Protein AF-A0A524KPV2-F1 (afdb_monomer_lite)

Radius of gyration: 22.22 Å; chains: 1; bounding box: 53×51×34 Å

pLDDT: mean 78.34, std 15.14, range [55.03, 97.25]

Foldseek 3Di:
DCVVVVVVVVVVVVVVVVVVVPPPVPPPVQDDPDDPAQEDESPPPDDPVRVVVSRVVQVVCCVVPVDGHHYYDGPPD

Secondary structure (DSSP, 8-state):
--HHHHHHHHHHHHHHHHHHTTTTHHHHTTS-SS-SSSEEESSS---HHHHHHHHHHHHHHHHHHS----EEE-S--

Sequence (77 aa):
MEWRKATRALVVLQLVPALLAGQDRGARGLFPAQPTGYLTDAAGVVDPASAAAIEDLASRLRSATGAELAVVTLPTL

Structure (mmCIF, N/CA/C/O backbone):
data_AF-A0A524KPV2-F1
#
_entry.id   AF-A0A524KPV2-F1
#
loop_
_atom_site.group_PDB
_atom_site.id
_atom_site.type_symbol
_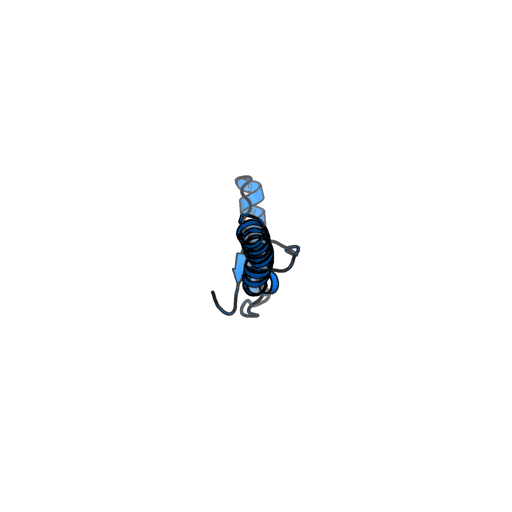atom_site.label_atom_id
_atom_site.label_alt_id
_atom_site.label_comp_id
_atom_site.label_asym_id
_atom_site.label_entity_id
_atom_site.label_seq_id
_atom_site.pdbx_PDB_ins_code
_atom_site.Cartn_x
_atom_site.Cartn_y
_atom_site.Cartn_z
_atom_site.occupancy
_atom_site.B_iso_or_equiv
_atom_site.auth_seq_id
_atom_site.auth_comp_id
_atom_site.auth_asym_id
_atom_site.auth_atom_id
_atom_site.pdbx_PDB_model_num
ATOM 1 N N . MET A 1 1 ? 41.596 42.081 -14.707 1.00 55.03 1 MET A N 1
ATOM 2 C CA . MET A 1 1 ? 41.786 40.616 -14.839 1.00 55.03 1 MET A CA 1
ATOM 3 C C . MET A 1 1 ? 40.724 39.837 -14.041 1.00 55.03 1 MET A C 1
ATOM 5 O O . MET A 1 1 ? 41.052 38.857 -13.397 1.00 55.03 1 MET A O 1
ATOM 9 N N . GLU A 1 2 ? 39.442 40.231 -14.088 1.00 59.09 2 GLU A N 1
ATOM 10 C CA . GLU A 1 2 ? 38.396 39.661 -13.200 1.00 59.09 2 GLU A CA 1
ATOM 11 C C . GLU A 1 2 ? 37.243 38.983 -13.972 1.00 59.09 2 GLU A C 1
ATOM 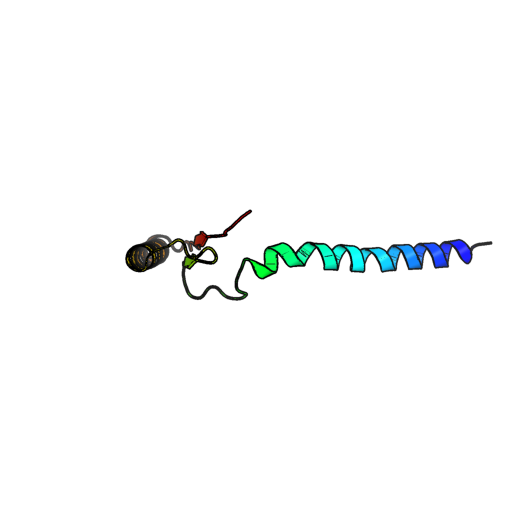13 O O . GLU A 1 2 ? 36.553 38.117 -13.442 1.00 59.09 2 GLU A O 1
ATOM 18 N N . TRP A 1 3 ? 37.081 39.286 -15.265 1.00 56.66 3 TRP A N 1
ATOM 19 C CA . TRP A 1 3 ? 35.964 38.787 -16.079 1.00 56.66 3 TRP A CA 1
ATOM 20 C C . TRP A 1 3 ? 35.960 37.265 -16.260 1.00 56.66 3 TRP A C 1
ATOM 22 O O . TRP A 1 3 ? 34.913 36.634 -16.188 1.00 56.66 3 TRP A O 1
ATOM 32 N N . ARG A 1 4 ? 37.140 36.646 -16.385 1.00 64.50 4 ARG A N 1
ATOM 33 C CA . ARG A 1 4 ? 37.276 35.184 -16.529 1.00 64.50 4 ARG A CA 1
ATOM 34 C C . ARG A 1 4 ? 36.809 34.413 -15.287 1.00 64.50 4 ARG A C 1
ATOM 36 O O . ARG A 1 4 ? 36.414 33.256 -15.408 1.00 64.50 4 ARG A O 1
ATOM 43 N N . LYS A 1 5 ? 36.865 35.031 -14.100 1.00 55.09 5 LYS A N 1
ATOM 44 C CA . LYS A 1 5 ? 36.402 34.429 -12.838 1.00 55.09 5 LYS A CA 1
ATOM 45 C C . LYS A 1 5 ? 34.876 34.475 -12.755 1.00 55.09 5 LYS A C 1
ATOM 47 O O . LYS A 1 5 ? 34.267 33.464 -12.424 1.00 55.09 5 LYS A O 1
ATOM 52 N N . ALA A 1 6 ? 34.281 35.602 -13.155 1.00 63.94 6 ALA A N 1
ATOM 53 C CA . ALA A 1 6 ? 32.832 35.778 -13.211 1.00 63.94 6 ALA A CA 1
ATOM 54 C C . ALA A 1 6 ? 32.169 34.787 -14.182 1.00 63.94 6 ALA A C 1
ATOM 56 O O . ALA A 1 6 ? 31.195 34.135 -13.818 1.00 63.94 6 ALA A O 1
ATOM 57 N N . THR A 1 7 ? 32.744 34.581 -15.374 1.00 71.06 7 THR A N 1
ATOM 58 C CA . THR A 1 7 ? 32.211 33.607 -16.345 1.00 71.06 7 THR A CA 1
ATOM 59 C C . THR A 1 7 ? 32.293 32.172 -15.823 1.00 71.06 7 THR A C 1
ATOM 61 O O . THR A 1 7 ? 31.355 31.399 -15.987 1.00 71.06 7 THR A O 1
ATOM 64 N N . ARG A 1 8 ? 33.391 31.808 -15.147 1.00 69.12 8 ARG A N 1
ATOM 65 C CA . ARG A 1 8 ? 33.553 30.474 -14.547 1.00 69.12 8 ARG A CA 1
ATOM 66 C C . ARG A 1 8 ? 32.587 30.232 -13.391 1.00 69.12 8 ARG A C 1
ATOM 68 O O . ARG A 1 8 ? 32.015 29.152 -13.313 1.00 69.12 8 ARG A O 1
ATOM 75 N N . ALA A 1 9 ? 32.387 31.230 -12.532 1.00 69.38 9 ALA A N 1
ATOM 76 C CA . ALA A 1 9 ? 31.422 31.149 -11.441 1.00 69.38 9 ALA A CA 1
ATOM 77 C C . ALA A 1 9 ? 29.993 30.971 -11.974 1.00 69.38 9 ALA A C 1
ATOM 79 O O . ALA A 1 9 ? 29.251 30.141 -11.456 1.00 69.38 9 ALA A O 1
ATOM 80 N N . LEU A 1 10 ? 29.642 31.672 -13.059 1.00 68.88 10 LEU A N 1
ATOM 81 C CA . LEU A 1 10 ? 28.343 31.520 -13.708 1.00 68.88 10 LEU A CA 1
ATOM 82 C C . LEU A 1 10 ? 28.155 30.105 -14.272 1.00 68.88 10 LEU A C 1
ATOM 84 O O . LEU A 1 10 ? 27.121 29.493 -14.046 1.00 68.88 10 LEU A O 1
ATOM 88 N N . VAL A 1 11 ? 29.167 29.557 -14.951 1.00 71.31 11 VAL A N 1
ATOM 89 C CA . VAL A 1 11 ? 29.110 28.195 -15.513 1.00 71.31 11 VAL A CA 1
ATOM 90 C C . VAL A 1 11 ? 28.950 27.137 -14.419 1.00 71.31 11 VAL A C 1
ATOM 92 O O . VAL A 1 11 ? 28.124 26.240 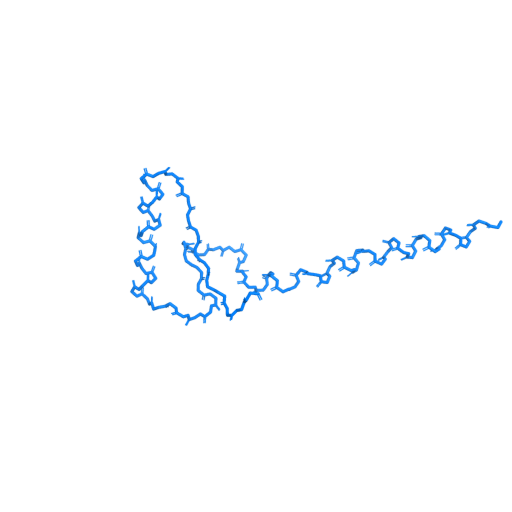-14.558 1.00 71.31 11 VAL A O 1
ATOM 95 N N . VAL A 1 12 ? 29.683 27.254 -13.308 1.00 71.62 12 VAL A N 1
ATOM 96 C CA . VAL A 1 12 ? 29.537 26.333 -12.169 1.00 71.62 12 VAL A CA 1
ATOM 97 C C . VAL A 1 12 ? 28.150 26.460 -11.538 1.00 71.62 12 VAL A C 1
ATOM 99 O O . VAL A 1 12 ? 27.517 25.445 -11.261 1.00 71.62 12 VAL A O 1
ATOM 102 N N . LEU A 1 13 ? 27.632 27.681 -11.385 1.00 70.25 13 LEU A N 1
ATOM 103 C CA . LEU A 1 13 ? 26.295 27.920 -10.840 1.00 70.25 13 LEU A CA 1
ATOM 104 C C . LEU A 1 13 ? 25.182 27.338 -11.731 1.00 70.25 13 LEU A C 1
ATOM 106 O O . LEU A 1 13 ? 24.171 26.877 -11.211 1.00 70.25 13 LEU A O 1
ATOM 110 N N . GLN A 1 14 ? 25.377 27.305 -13.055 1.00 68.19 14 GLN A N 1
ATOM 111 C CA . GLN A 1 14 ? 24.440 26.691 -14.008 1.00 68.19 14 GLN A CA 1
ATOM 112 C C . GLN A 1 14 ? 24.515 25.151 -14.037 1.00 68.19 14 GLN A C 1
ATOM 114 O O . GLN A 1 14 ? 23.552 24.503 -14.438 1.00 68.19 14 GLN A O 1
ATOM 119 N N . LEU A 1 15 ? 25.619 24.542 -13.588 1.00 62.72 15 LEU A N 1
ATOM 120 C CA . LEU A 1 15 ? 25.768 23.079 -13.529 1.00 62.72 15 LEU A CA 1
ATOM 121 C C . LEU A 1 15 ? 25.046 22.449 -12.326 1.00 62.72 15 LEU A C 1
ATOM 123 O O . LEU A 1 15 ? 24.608 21.301 -12.400 1.00 62.72 15 LEU A O 1
ATOM 127 N N . VAL A 1 16 ? 24.872 23.203 -11.239 1.00 64.75 16 VAL A N 1
ATOM 128 C CA . VAL A 1 16 ? 24.178 22.749 -10.022 1.00 64.75 16 VAL A CA 1
ATOM 129 C C . VAL A 1 16 ? 22.711 22.346 -10.274 1.00 64.75 16 VAL A C 1
ATOM 131 O O . VAL A 1 16 ? 22.347 21.233 -9.896 1.00 64.75 16 VAL A O 1
ATOM 134 N N . PRO A 1 17 ? 21.852 23.149 -10.938 1.00 63.53 17 PRO A N 1
ATOM 135 C CA . PRO A 1 17 ? 20.460 22.753 -11.177 1.00 63.53 17 PRO A CA 1
ATOM 136 C C . PRO A 1 17 ? 20.321 21.537 -12.108 1.00 63.53 17 PRO A C 1
ATOM 138 O O . PRO A 1 17 ? 19.421 20.721 -11.912 1.00 63.53 17 PRO A O 1
ATOM 141 N N . ALA A 1 18 ? 21.229 21.361 -13.075 1.00 63.81 18 ALA A N 1
ATOM 142 C CA . ALA A 1 18 ? 21.239 20.187 -13.951 1.00 63.81 18 ALA A CA 1
ATOM 143 C C . ALA A 1 18 ? 21.575 18.890 -13.190 1.00 63.81 18 ALA A C 1
ATOM 145 O O . ALA A 1 18 ? 20.998 17.839 -13.473 1.00 63.81 18 ALA A O 1
ATOM 146 N N . LEU A 1 19 ? 22.465 18.972 -12.194 1.00 61.56 19 LEU A N 1
ATOM 147 C CA . LEU A 1 19 ? 22.800 17.852 -11.313 1.00 61.56 19 LEU A CA 1
ATOM 148 C C . LEU A 1 19 ? 21.630 17.489 -10.383 1.00 61.56 19 LEU A C 1
ATOM 150 O O . LEU A 1 19 ? 21.335 16.309 -10.200 1.00 61.56 19 LEU A O 1
ATOM 154 N N . LEU A 1 20 ? 20.920 18.492 -9.857 1.00 60.78 20 LEU A N 1
ATOM 155 C CA . LEU A 1 20 ? 19.763 18.294 -8.976 1.00 60.78 20 LEU A CA 1
ATOM 156 C C . LEU A 1 20 ? 18.556 17.685 -9.711 1.00 60.78 20 LEU A C 1
ATOM 158 O O . LEU A 1 20 ? 17.891 16.804 -9.174 1.00 60.78 20 LEU A O 1
ATOM 162 N N . ALA A 1 21 ? 18.308 18.072 -10.967 1.00 61.59 21 ALA A N 1
ATOM 163 C CA . ALA A 1 21 ? 17.216 17.517 -11.776 1.00 61.59 21 ALA A CA 1
ATOM 164 C C . ALA A 1 21 ? 17.413 16.033 -12.163 1.00 61.59 21 ALA A C 1
ATOM 166 O O . ALA A 1 21 ? 16.466 15.365 -12.584 1.00 61.59 21 ALA A O 1
ATOM 167 N N . GLY A 1 22 ? 18.636 15.504 -12.053 1.00 57.66 22 GLY A N 1
ATOM 168 C CA . GLY A 1 22 ? 18.952 14.112 -12.377 1.00 57.66 22 GLY A CA 1
ATOM 169 C C . GLY A 1 22 ? 18.632 13.109 -11.267 1.00 57.66 22 GLY A C 1
ATOM 170 O O . GLY A 1 22 ? 18.389 11.944 -11.575 1.00 57.66 22 GLY A O 1
ATOM 171 N N . GLN A 1 23 ? 18.608 13.543 -10.003 1.00 60.09 23 GLN A N 1
ATOM 172 C CA . GLN A 1 23 ? 18.536 12.637 -8.846 1.00 60.09 23 GLN A CA 1
ATOM 173 C C . GLN A 1 23 ? 17.122 12.119 -8.541 1.00 60.09 23 GLN A C 1
ATOM 175 O O . GLN A 1 23 ? 16.959 11.148 -7.814 1.00 60.09 23 GLN A O 1
ATOM 180 N N . ASP A 1 24 ? 16.097 12.738 -9.121 1.00 57.16 24 ASP A N 1
ATOM 181 C CA . ASP A 1 24 ? 14.707 12.555 -8.692 1.00 57.16 24 ASP A CA 1
ATOM 182 C C . ASP A 1 24 ? 13.912 11.542 -9.546 1.00 57.16 24 ASP A C 1
ATOM 184 O O . ASP A 1 24 ? 12.790 11.153 -9.223 1.00 57.16 24 ASP A O 1
ATOM 188 N N . ARG A 1 25 ? 14.491 11.066 -10.658 1.00 57.69 25 AR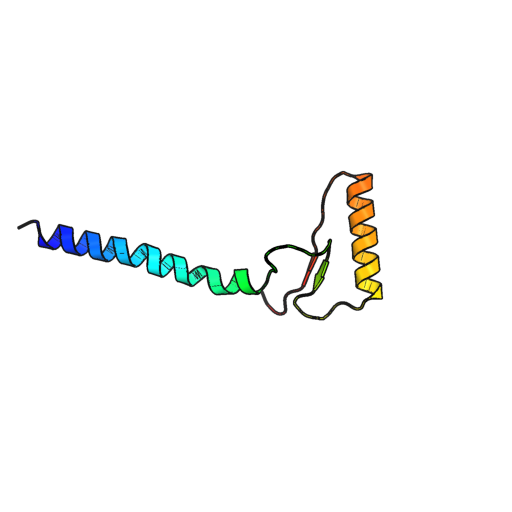G A N 1
ATOM 189 C CA . ARG A 1 25 ? 13.768 10.192 -11.604 1.00 57.69 25 ARG A CA 1
ATOM 190 C C . ARG A 1 25 ? 13.495 8.785 -11.070 1.00 57.69 25 ARG A C 1
ATOM 192 O O . ARG A 1 25 ? 12.528 8.174 -11.506 1.00 57.69 25 ARG A O 1
ATOM 199 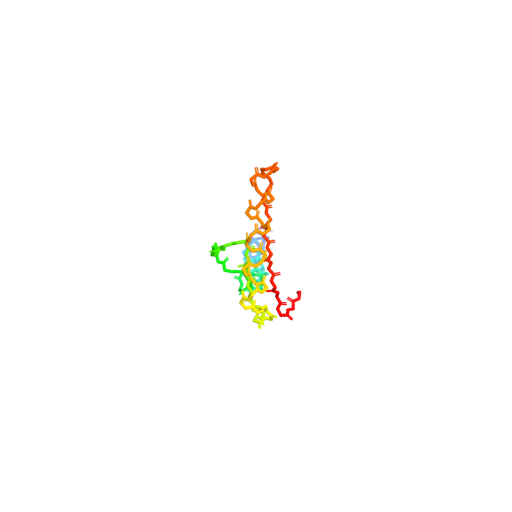N N . GLY A 1 26 ? 14.325 8.278 -10.157 1.00 60.47 26 GLY A N 1
ATOM 200 C CA . GLY A 1 26 ? 14.180 6.923 -9.615 1.00 60.47 26 GLY A CA 1
ATOM 201 C C . GLY A 1 26 ? 12.994 6.799 -8.663 1.00 60.47 26 GLY A C 1
ATOM 202 O O . GLY A 1 26 ? 12.143 5.941 -8.850 1.00 60.47 26 GLY A O 1
ATOM 203 N N . ALA A 1 27 ? 12.889 7.703 -7.686 1.00 59.25 27 ALA A N 1
ATOM 204 C CA . ALA A 1 27 ? 11.859 7.623 -6.652 1.00 59.25 27 ALA A CA 1
ATOM 205 C C . ALA A 1 27 ? 10.465 8.019 -7.163 1.00 59.25 27 ALA A C 1
ATOM 207 O O . ALA A 1 27 ? 9.485 7.350 -6.852 1.00 59.25 27 ALA A O 1
ATOM 208 N N . ARG A 1 28 ? 10.348 9.061 -8.000 1.00 58.94 28 ARG A N 1
ATOM 209 C CA . ARG A 1 28 ? 9.040 9.525 -8.504 1.00 58.94 28 ARG A CA 1
ATOM 210 C C . ARG A 1 28 ? 8.323 8.541 -9.431 1.00 58.94 28 ARG A C 1
ATOM 212 O O . ARG A 1 28 ? 7.119 8.668 -9.598 1.00 58.94 28 ARG A O 1
ATOM 219 N N . GLY A 1 29 ? 9.035 7.584 -10.029 1.00 61.97 29 GLY A N 1
ATOM 220 C CA . GLY A 1 29 ? 8.418 6.514 -10.822 1.00 61.97 29 GLY A CA 1
ATOM 221 C C . GLY A 1 29 ? 7.869 5.358 -9.981 1.00 61.97 29 GLY A C 1
ATOM 222 O O . GLY A 1 29 ? 7.052 4.587 -10.474 1.00 61.97 29 GLY A O 1
ATOM 223 N N . LEU A 1 30 ? 8.314 5.238 -8.728 1.00 61.84 30 LEU A N 1
ATOM 224 C CA . LEU A 1 30 ? 7.969 4.135 -7.827 1.00 61.84 30 LEU A CA 1
ATOM 225 C C . LEU A 1 30 ? 6.699 4.406 -7.014 1.00 61.84 30 LEU A C 1
ATOM 227 O O . LEU A 1 30 ? 6.075 3.471 -6.521 1.00 61.84 30 LEU A O 1
ATOM 231 N N . PHE A 1 31 ? 6.299 5.673 -6.898 1.00 62.44 31 PHE A N 1
ATOM 232 C CA . PHE A 1 31 ? 5.105 6.082 -6.171 1.00 62.44 31 PHE A CA 1
ATOM 233 C C . PHE A 1 31 ? 4.138 6.798 -7.119 1.00 62.44 31 PHE A C 1
ATOM 235 O O . PHE A 1 31 ? 4.541 7.758 -7.783 1.00 62.44 31 PHE A O 1
ATOM 242 N N . PRO A 1 32 ? 2.860 6.391 -7.193 1.00 61.88 32 PRO A N 1
ATOM 243 C CA . PRO A 1 32 ? 1.856 7.184 -7.881 1.00 61.88 32 PRO A CA 1
ATOM 244 C C . PRO A 1 32 ? 1.729 8.551 -7.199 1.00 61.88 32 PRO A C 1
ATOM 246 O O . PRO A 1 32 ? 1.834 8.667 -5.978 1.00 61.88 32 PRO A O 1
ATOM 249 N N . ALA A 1 33 ? 1.479 9.598 -7.991 1.00 61.03 33 ALA A N 1
ATOM 250 C CA . ALA A 1 33 ? 1.357 10.970 -7.490 1.00 61.03 33 ALA A CA 1
ATOM 251 C C . ALA A 1 33 ? 0.236 11.139 -6.445 1.00 61.03 33 ALA A C 1
ATOM 253 O O . ALA A 1 33 ? 0.270 12.076 -5.651 1.00 61.03 33 ALA A O 1
ATOM 254 N N . GLN A 1 34 ? -0.739 10.226 -6.441 1.00 58.19 34 GLN A N 1
ATOM 255 C CA . GLN A 1 34 ? -1.811 10.160 -5.462 1.00 58.19 34 GLN A CA 1
ATOM 256 C C . GLN A 1 34 ? -2.056 8.689 -5.088 1.00 58.19 34 GLN A C 1
ATOM 258 O O . GLN A 1 34 ? -2.295 7.881 -5.990 1.00 58.19 34 GLN A O 1
ATOM 263 N N . PRO A 1 35 ? -2.022 8.320 -3.798 1.00 63.62 35 PRO A N 1
ATOM 264 C CA . PRO A 1 35 ? -2.450 6.995 -3.371 1.00 63.62 35 PRO A CA 1
ATOM 265 C C . PRO A 1 35 ? -3.962 6.841 -3.597 1.00 63.62 35 PRO A C 1
ATOM 267 O O . PRO A 1 35 ? -4.746 7.726 -3.254 1.00 63.62 35 PRO A O 1
ATOM 270 N N . THR A 1 36 ? -4.376 5.721 -4.192 1.00 71.12 36 THR A N 1
ATOM 271 C CA . THR A 1 36 ? -5.791 5.385 -4.449 1.00 71.12 36 THR A CA 1
ATOM 272 C C . THR A 1 36 ? -6.514 4.800 -3.229 1.00 71.12 36 THR A C 1
ATOM 274 O O . THR A 1 36 ? -7.707 4.522 -3.313 1.00 71.12 36 THR A O 1
ATOM 277 N N . GLY A 1 37 ? -5.808 4.621 -2.109 1.00 84.50 37 GLY A N 1
ATOM 278 C CA . GLY A 1 37 ? -6.269 3.986 -0.870 1.00 84.50 37 GLY A CA 1
ATOM 279 C C . GLY A 1 37 ? -5.143 3.933 0.169 1.00 84.50 37 GLY A C 1
ATOM 280 O O . GLY A 1 37 ? -4.155 4.664 0.044 1.00 84.50 37 GLY A O 1
ATOM 281 N N . TYR A 1 38 ? -5.265 3.066 1.176 1.00 90.38 38 TYR A N 1
ATOM 282 C CA . TYR A 1 38 ? -4.198 2.830 2.156 1.00 90.38 38 TYR A CA 1
ATOM 283 C C . TYR A 1 38 ? -3.095 1.900 1.626 1.00 90.38 38 TYR A C 1
ATOM 285 O O . TYR A 1 38 ? -1.984 1.923 2.158 1.00 90.38 38 TYR A O 1
ATOM 293 N N . LEU A 1 39 ? -3.356 1.122 0.570 1.00 91.12 39 LEU A N 1
ATOM 294 C CA . LEU A 1 39 ? -2.379 0.259 -0.098 1.00 91.12 39 LEU A CA 1
ATOM 295 C C . LEU A 1 39 ? -2.065 0.731 -1.528 1.00 91.12 39 LEU A C 1
ATOM 297 O O . LEU A 1 39 ? -2.950 0.980 -2.342 1.00 91.12 39 LEU A O 1
ATOM 301 N N . THR A 1 40 ? -0.776 0.779 -1.861 1.00 90.62 40 THR A N 1
ATOM 302 C CA . THR A 1 40 ? -0.268 0.8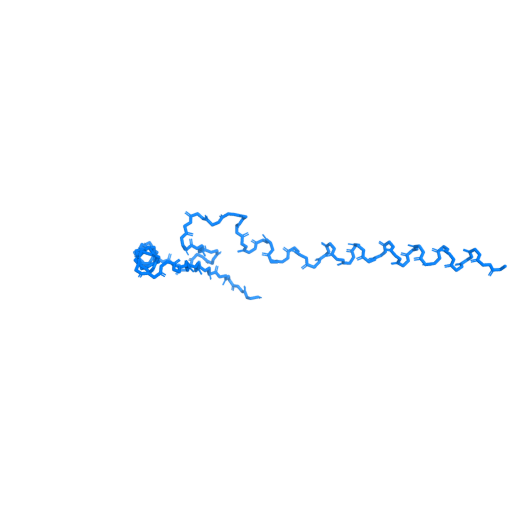98 -3.234 1.00 90.62 40 THR A CA 1
ATOM 303 C C . THR A 1 40 ? 0.644 -0.286 -3.540 1.00 90.62 40 THR A C 1
ATOM 305 O O . THR A 1 40 ? 1.775 -0.348 -3.058 1.00 90.62 40 THR A O 1
ATOM 308 N N . ASP A 1 41 ? 0.163 -1.228 -4.350 1.00 90.44 41 ASP A N 1
ATOM 309 C CA . ASP A 1 41 ? 0.947 -2.397 -4.754 1.00 90.44 41 ASP A CA 1
ATOM 310 C C . ASP A 1 41 ? 1.687 -2.144 -6.077 1.00 90.44 41 ASP A C 1
ATOM 312 O O . ASP A 1 41 ? 1.229 -2.553 -7.143 1.00 90.44 41 ASP A O 1
ATOM 316 N N . ALA A 1 42 ? 2.821 -1.435 -6.035 1.00 87.06 42 ALA A N 1
ATOM 317 C CA . ALA A 1 42 ? 3.607 -1.171 -7.246 1.00 87.06 42 ALA A CA 1
ATOM 318 C C . ALA A 1 42 ? 4.419 -2.399 -7.701 1.00 87.06 42 ALA A C 1
ATOM 320 O O . ALA A 1 42 ? 4.890 -2.442 -8.838 1.00 87.06 42 ALA A O 1
ATOM 321 N N . ALA A 1 43 ? 4.580 -3.400 -6.829 1.00 88.88 43 ALA A N 1
ATOM 322 C CA . ALA A 1 43 ? 5.274 -4.648 -7.136 1.00 88.88 43 ALA A CA 1
ATOM 323 C C . ALA A 1 43 ? 4.352 -5.754 -7.689 1.00 88.88 43 ALA A C 1
ATOM 325 O O . ALA A 1 43 ? 4.857 -6.727 -8.248 1.00 88.88 43 ALA A O 1
ATOM 326 N N . GLY A 1 44 ? 3.029 -5.626 -7.546 1.00 89.81 44 GLY A N 1
ATOM 327 C CA . GLY A 1 44 ? 2.056 -6.633 -7.987 1.00 89.81 44 GLY A CA 1
ATOM 328 C C . GLY A 1 44 ? 2.108 -7.932 -7.176 1.00 89.81 44 GLY A C 1
ATOM 329 O O . GLY A 1 44 ? 1.903 -9.011 -7.732 1.00 89.81 44 GLY A O 1
ATOM 330 N N . VAL A 1 45 ? 2.459 -7.847 -5.889 1.00 93.38 45 VAL A N 1
ATOM 331 C CA . VAL A 1 45 ? 2.698 -9.010 -5.013 1.00 93.38 45 VAL A CA 1
ATOM 332 C C . VAL A 1 45 ? 1.555 -9.287 -4.037 1.00 93.38 45 VAL A C 1
ATOM 334 O O . VAL A 1 45 ? 1.588 -10.306 -3.345 1.00 93.38 45 VAL A O 1
ATOM 337 N N . VAL A 1 46 ? 0.562 -8.401 -3.943 1.00 93.12 46 VAL A N 1
ATOM 338 C CA . VAL A 1 46 ? -0.525 -8.505 -2.963 1.00 93.12 46 VAL A CA 1
ATOM 339 C C . VAL A 1 46 ? -1.787 -9.053 -3.626 1.00 93.12 46 VAL A C 1
ATOM 341 O O . VAL A 1 46 ? -2.288 -8.508 -4.606 1.00 93.12 46 VAL A O 1
ATOM 344 N N . ASP A 1 47 ? -2.335 -10.134 -3.070 1.00 95.81 47 ASP A N 1
ATOM 345 C CA . ASP A 1 47 ? -3.620 -10.685 -3.510 1.00 95.81 47 ASP A CA 1
ATOM 346 C C . ASP A 1 47 ? -4.808 -9.781 -3.090 1.00 95.81 47 ASP A C 1
ATOM 348 O O . ASP A 1 47 ? -4.747 -9.125 -2.045 1.00 95.81 47 ASP A O 1
ATOM 352 N N . PRO A 1 48 ? -5.924 -9.781 -3.844 1.00 93.44 48 PRO A N 1
ATOM 353 C CA . PRO A 1 48 ? -7.131 -9.020 -3.516 1.00 93.44 48 PRO A CA 1
ATOM 354 C C . PRO A 1 48 ? -7.681 -9.204 -2.093 1.00 93.44 48 PRO A C 1
ATOM 356 O O . PRO A 1 48 ? -8.121 -8.224 -1.488 1.00 93.44 48 PRO A O 1
ATOM 359 N N . ALA A 1 49 ? -7.683 -10.424 -1.540 1.00 95.88 49 ALA A N 1
ATOM 360 C CA . ALA A 1 49 ? -8.204 -10.651 -0.188 1.00 95.88 49 ALA A CA 1
ATOM 361 C C . ALA A 1 49 ? -7.310 -9.989 0.872 1.00 95.88 49 ALA A C 1
ATOM 363 O O . ALA A 1 49 ? -7.796 -9.345 1.805 1.00 95.88 49 ALA A O 1
ATOM 364 N N . SER A 1 50 ? -5.998 -10.094 0.680 1.00 96.12 50 SER A N 1
ATOM 365 C CA . SER A 1 50 ? -4.989 -9.445 1.516 1.00 96.12 50 SER A CA 1
ATOM 366 C C . SER A 1 50 ? -5.066 -7.919 1.412 1.00 96.12 50 SER A C 1
ATOM 368 O O . SER A 1 50 ? -5.014 -7.232 2.431 1.00 96.12 50 SER A O 1
ATOM 370 N N . ALA A 1 51 ? -5.268 -7.384 0.204 1.00 94.44 51 ALA A N 1
ATOM 371 C CA . ALA A 1 51 ? -5.466 -5.954 -0.020 1.00 94.44 51 ALA A CA 1
ATOM 372 C C . ALA A 1 51 ? -6.688 -5.421 0.747 1.00 94.44 51 ALA A C 1
ATOM 374 O O . ALA A 1 51 ? -6.581 -4.426 1.461 1.00 94.44 51 ALA A O 1
ATOM 375 N N . ALA A 1 52 ? -7.824 -6.122 0.682 1.00 95.38 52 ALA A N 1
ATOM 376 C CA . ALA A 1 52 ? -9.032 -5.740 1.413 1.00 95.38 52 ALA A CA 1
ATOM 377 C C . ALA A 1 52 ? -8.830 -5.750 2.939 1.00 95.38 52 ALA A C 1
ATOM 379 O O . ALA A 1 52 ? -9.317 -4.860 3.636 1.00 95.38 52 ALA A O 1
ATOM 380 N N . ALA A 1 53 ? -8.083 -6.726 3.463 1.00 96.25 53 ALA A N 1
ATOM 381 C CA . ALA A 1 53 ? -7.761 -6.792 4.887 1.00 96.25 53 ALA A CA 1
ATOM 382 C C . ALA A 1 53 ? -6.864 -5.627 5.345 1.00 96.25 53 ALA A C 1
ATOM 384 O O . ALA A 1 53 ? -7.050 -5.104 6.445 1.00 96.25 53 ALA A O 1
ATOM 385 N N . ILE A 1 54 ? -5.910 -5.206 4.507 1.00 94.62 54 ILE A N 1
ATOM 386 C CA . ILE A 1 54 ? -5.045 -4.049 4.780 1.00 94.62 54 ILE A CA 1
ATOM 387 C C . ILE A 1 54 ? -5.875 -2.761 4.834 1.00 94.62 54 ILE A C 1
ATOM 389 O O . ILE A 1 54 ? -5.719 -1.981 5.773 1.00 94.62 54 ILE A O 1
ATOM 393 N N . GLU A 1 55 ? -6.783 -2.563 3.878 1.00 94.38 55 GLU A N 1
ATOM 394 C CA . GLU A 1 55 ? -7.677 -1.399 3.843 1.00 94.38 55 GLU A CA 1
ATOM 395 C C . GLU A 1 55 ? -8.607 -1.350 5.074 1.00 94.38 55 GLU A C 1
ATOM 397 O O . GLU A 1 55 ? -8.730 -0.301 5.711 1.00 94.38 55 GLU A O 1
ATOM 402 N N . ASP A 1 56 ? -9.205 -2.483 5.474 1.00 95.94 56 ASP A N 1
ATOM 403 C CA . ASP A 1 56 ? -10.033 -2.566 6.692 1.00 95.94 56 ASP A CA 1
ATOM 404 C C . ASP A 1 56 ? -9.232 -2.207 7.949 1.00 95.94 56 ASP A C 1
ATOM 406 O O . ASP A 1 56 ? -9.665 -1.392 8.772 1.00 95.94 56 ASP A O 1
ATOM 410 N N . LEU A 1 57 ? -8.032 -2.777 8.086 1.00 95.25 57 LEU A N 1
ATOM 411 C CA . LEU A 1 57 ? -7.172 -2.520 9.233 1.00 95.25 57 LEU A CA 1
ATOM 412 C C . LEU A 1 57 ? -6.759 -1.048 9.308 1.00 95.25 57 LEU A C 1
ATOM 414 O O . LEU A 1 57 ? -6.828 -0.450 10.384 1.00 95.25 57 LEU A O 1
ATOM 418 N N . ALA A 1 58 ? -6.352 -0.459 8.183 1.00 94.12 58 ALA A N 1
ATOM 419 C CA . ALA A 1 58 ? -5.953 0.941 8.117 1.00 94.12 58 ALA A CA 1
ATOM 420 C C . ALA A 1 58 ? -7.126 1.878 8.446 1.00 94.12 58 ALA A C 1
ATOM 422 O O . ALA A 1 58 ? -6.972 2.801 9.250 1.00 94.12 58 ALA A O 1
ATOM 423 N N . SER A 1 59 ? -8.325 1.578 7.934 1.00 94.31 59 SER A N 1
ATOM 424 C CA . SER A 1 59 ? -9.550 2.302 8.283 1.00 94.31 59 SER A CA 1
ATOM 425 C C . SER A 1 59 ? -9.845 2.228 9.786 1.00 94.31 59 SER A C 1
ATOM 427 O O . SER A 1 59 ? -10.085 3.249 10.433 1.00 94.31 59 SER A O 1
ATOM 429 N N . ARG A 1 60 ? -9.768 1.034 10.385 1.00 96.06 60 ARG A N 1
ATOM 430 C CA . ARG A 1 60 ? -9.994 0.843 11.827 1.00 96.06 60 ARG A CA 1
ATOM 431 C C . ARG A 1 60 ? -8.956 1.566 12.678 1.00 96.06 60 ARG A C 1
ATOM 433 O O . ARG A 1 60 ? -9.318 2.141 13.703 1.00 96.06 60 ARG A O 1
ATOM 440 N N . LEU A 1 61 ? -7.692 1.562 12.260 1.00 95.88 61 LEU A N 1
ATOM 441 C CA . LEU A 1 61 ? -6.610 2.274 12.938 1.00 95.88 61 LEU A CA 1
ATOM 442 C C . LEU A 1 61 ? -6.865 3.785 12.925 1.00 95.88 61 LEU A C 1
ATOM 444 O O . LEU A 1 61 ? -6.798 4.418 13.984 1.00 95.88 61 LEU A O 1
ATOM 448 N N . ARG A 1 62 ? -7.268 4.338 11.775 1.00 94.19 62 ARG A N 1
ATOM 449 C CA . ARG A 1 62 ? -7.682 5.741 11.654 1.00 94.19 62 ARG A CA 1
ATOM 450 C C . ARG A 1 62 ? -8.869 6.061 12.548 1.00 94.19 62 ARG A C 1
ATOM 452 O O . ARG A 1 62 ? -8.828 7.044 13.280 1.00 94.19 62 ARG A O 1
ATOM 459 N N . SER A 1 63 ? -9.911 5.235 12.535 1.00 96.06 63 SER A N 1
ATOM 460 C CA . SER A 1 63 ? -11.094 5.457 13.370 1.00 96.06 63 SER A CA 1
ATOM 461 C C . SER A 1 63 ? -10.792 5.377 14.867 1.00 96.06 63 SER A C 1
ATOM 463 O O . SER A 1 63 ? -11.359 6.145 15.637 1.00 96.06 63 SER A O 1
ATOM 465 N N . ALA A 1 64 ? -9.916 4.463 15.288 1.00 97.25 64 ALA A N 1
ATOM 466 C CA . ALA A 1 64 ? -9.622 4.236 16.700 1.00 97.25 64 ALA A CA 1
ATOM 467 C C . ALA A 1 64 ? -8.600 5.225 17.280 1.00 97.25 64 ALA A C 1
ATOM 469 O O . ALA A 1 64 ? -8.655 5.528 18.469 1.00 97.25 64 ALA A O 1
ATOM 470 N N . THR A 1 65 ? -7.653 5.698 16.466 1.00 96.00 65 THR A N 1
ATOM 471 C CA . THR A 1 65 ? -6.486 6.457 16.956 1.00 96.00 65 THR A CA 1
ATOM 472 C C . THR A 1 65 ? -6.298 7.815 16.287 1.00 96.00 65 THR A C 1
ATOM 474 O O . THR A 1 65 ? -5.543 8.640 16.791 1.00 96.00 65 THR A O 1
ATOM 477 N N . GLY A 1 66 ? -6.950 8.056 15.148 1.00 91.75 66 GLY A N 1
ATOM 478 C CA . GLY A 1 66 ? -6.712 9.225 14.301 1.00 91.75 66 GLY A CA 1
ATOM 479 C C . GLY A 1 66 ? -5.413 9.168 13.492 1.00 91.75 66 GLY A C 1
ATOM 480 O O . GLY A 1 66 ? -5.186 10.059 12.679 1.00 91.75 66 GLY A O 1
ATOM 481 N N . ALA A 1 67 ? -4.570 8.149 13.680 1.00 92.00 67 ALA A N 1
ATOM 482 C CA . ALA A 1 67 ? -3.360 7.970 12.888 1.00 92.00 67 ALA A CA 1
ATOM 483 C C . ALA A 1 67 ? -3.685 7.400 11.499 1.00 92.00 67 ALA A C 1
ATOM 485 O O . ALA A 1 67 ? -4.610 6.605 11.340 1.00 92.00 67 ALA A O 1
ATOM 486 N N . GLU A 1 68 ? -2.904 7.786 10.492 1.00 89.00 68 GLU A N 1
ATOM 487 C CA . GLU A 1 68 ? -3.034 7.275 9.126 1.00 89.00 68 GLU A CA 1
ATOM 488 C C . GLU A 1 68 ? -1.827 6.403 8.773 1.00 89.00 68 GLU A C 1
ATOM 490 O O . GLU A 1 68 ? -0.691 6.710 9.137 1.00 89.00 68 GLU A O 1
ATOM 495 N N . LEU A 1 69 ? -2.088 5.294 8.081 1.00 88.50 69 LEU A N 1
ATOM 496 C CA . LEU A 1 69 ? -1.092 4.305 7.685 1.00 88.50 69 LEU A CA 1
ATOM 497 C C . LEU A 1 69 ? -1.182 4.091 6.175 1.00 88.50 69 LEU A C 1
ATOM 499 O O . LEU A 1 69 ? -2.255 3.790 5.665 1.00 88.50 69 LEU A O 1
ATOM 503 N N . ALA A 1 70 ? -0.053 4.230 5.483 1.00 90.12 70 ALA A N 1
ATOM 504 C CA . ALA A 1 70 ? 0.072 3.937 4.061 1.00 90.12 70 ALA A CA 1
ATOM 505 C C . ALA A 1 70 ? 1.056 2.781 3.862 1.00 90.12 70 ALA A C 1
ATOM 507 O O . ALA A 1 70 ? 2.164 2.797 4.404 1.00 90.12 70 ALA A O 1
ATOM 508 N N . VAL A 1 71 ? 0.654 1.787 3.079 1.00 91.06 71 VAL A N 1
ATOM 509 C CA . VAL A 1 71 ? 1.460 0.618 2.726 1.00 91.06 71 VAL A CA 1
ATOM 510 C C . VAL A 1 71 ? 1.818 0.714 1.252 1.00 91.06 71 VAL A C 1
ATOM 512 O O . VAL A 1 71 ? 0.939 0.861 0.405 1.00 91.06 71 VAL A O 1
ATOM 515 N N . VAL A 1 72 ? 3.108 0.614 0.940 1.00 89.69 72 VAL A N 1
ATOM 516 C CA . VAL A 1 72 ? 3.592 0.583 -0.442 1.00 89.69 72 VAL A CA 1
ATOM 517 C C . VAL A 1 72 ? 4.509 -0.614 -0.623 1.00 89.69 72 VAL A C 1
ATOM 519 O O . VAL A 1 72 ? 5.451 -0.794 0.150 1.00 89.69 72 VAL A O 1
ATOM 522 N N . THR A 1 73 ? 4.249 -1.422 -1.645 1.00 90.56 73 THR A N 1
ATOM 523 C CA . THR A 1 73 ? 5.188 -2.455 -2.090 1.00 90.56 73 THR A CA 1
ATOM 524 C C . THR A 1 73 ? 5.966 -1.923 -3.283 1.00 90.56 73 THR A C 1
ATOM 526 O O . THR A 1 73 ? 5.401 -1.331 -4.202 1.00 90.56 73 THR A O 1
ATOM 529 N N . LEU A 1 74 ? 7.279 -2.128 -3.264 1.00 90.00 74 LEU A N 1
ATOM 530 C CA . LEU A 1 74 ? 8.169 -1.757 -4.354 1.00 90.00 74 LEU A CA 1
ATOM 531 C C . LEU A 1 74 ? 8.929 -3.000 -4.821 1.00 90.00 74 LEU A C 1
ATOM 533 O O . LEU A 1 74 ? 9.299 -3.827 -3.986 1.00 90.00 74 LEU A O 1
ATOM 537 N N . PRO A 1 75 ? 9.199 -3.141 -6.128 1.00 84.50 75 PRO A N 1
ATOM 538 C CA . PRO A 1 75 ? 10.001 -4.252 -6.636 1.00 84.50 75 PRO A CA 1
ATOM 539 C C . PRO A 1 75 ? 11.457 -4.206 -6.135 1.00 84.50 75 PRO A C 1
ATOM 541 O O . PRO A 1 75 ? 12.133 -5.230 -6.104 1.00 84.50 75 PRO A O 1
ATOM 544 N N . THR A 1 76 ? 11.950 -3.025 -5.755 1.00 83.25 76 THR A N 1
ATOM 545 C CA . THR A 1 76 ? 13.312 -2.768 -5.264 1.00 83.25 76 THR A CA 1
ATOM 546 C C . THR A 1 76 ? 13.334 -1.470 -4.448 1.00 83.25 76 THR A C 1
ATOM 548 O O . THR A 1 76 ? 12.469 -0.616 -4.651 1.00 83.25 76 THR A O 1
ATOM 551 N N . LEU A 1 77 ? 14.309 -1.340 -3.535 1.00 74.50 77 LEU A N 1
ATOM 552 C CA . LEU A 1 77 ? 14.621 -0.105 -2.793 1.00 74.50 77 LEU A CA 1
ATOM 553 C C . LEU A 1 77 ? 15.503 0.847 -3.607 1.00 74.50 77 LEU A C 1
ATOM 555 O O . LEU A 1 77 ? 16.286 0.337 -4.443 1.00 74.50 77 LEU A O 1
#